Protein AF-A0A935SVA5-F1 (afdb_monomer)

pLDDT: mean 91.68, std 7.23, range [55.34, 98.62]

Secondary structure (DSSP, 8-state):
-HHHHHHHHTT--HHHHHHHH---HHHHHHHHHHHTT--HHHHHHHHHHHHHHHHHHHHHHHHHHHHHHHHHHHHHH-

Mean predicted aligned error: 6.37 Å

Nearest PDB structures (foldseek):
  7r3e-assembly1_B  TM=8.195E-01  e=1.069E+00  Pseudomonas aeruginosa PAO1
  6fal-assembly1_A  TM=6.458E-01  e=2.441E+00  Escherichia coli
  3g1c-assembly1_A-2  TM=7.849E-01  e=3.001E+00  Lachnospira eligens ATCC 27750
  1tro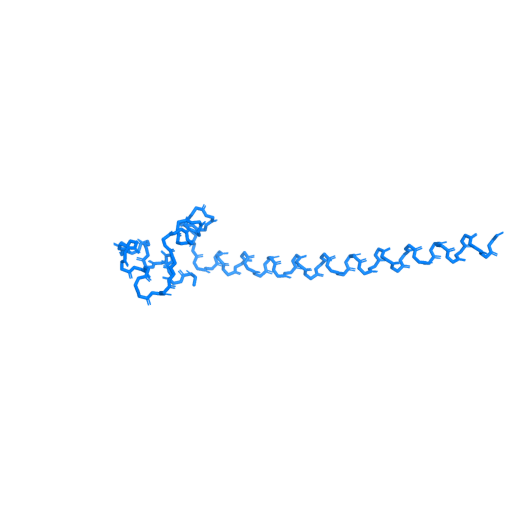-assembly2_G  TM=6.206E-01  e=3.689E+00  Escherichia coli str. K-12 substr. W3110

Solvent-accessible surface area (backbone atoms only — not comparable to full-atom values): 4522 Å² total; per-residue (Å²): 107,72,66,58,53,50,44,42,74,73,64,50,52,68,68,58,49,25,65,77,68,73,43,54,64,69,58,53,51,55,46,42,75,76,52,56,95,56,52,72,68,56,54,50,51,50,51,54,50,52,54,49,51,53,50,50,51,51,53,49,53,52,53,52,52,52,51,50,52,52,49,54,54,52,65,72,75,108

Radius of gyration: 21.56 Å; Cα contacts (8 Å, |Δi|>4): 30; chains: 1; bounding box: 44×22×61 Å

Sequence (78 aa):
MAGILKDFDNGKSAEEITRDHGVSKASLYKWRQRYGGMEATELKRIKELEEENARLKKMYANLAMELDTAKYVIEKKL

Structure (mmCIF, N/CA/C/O backbone):
data_AF-A0A935SVA5-F1
#
_entry.id   AF-A0A935SVA5-F1
#
loop_
_atom_site.group_PDB
_atom_site.id
_atom_site.type_symbol
_atom_site.label_atom_id
_atom_site.label_alt_id
_atom_site.label_comp_id
_atom_site.label_asym_id
_atom_site.label_entity_id
_atom_site.label_seq_id
_atom_site.pdbx_PDB_ins_code
_atom_site.Cartn_x
_atom_site.Cartn_y
_atom_site.Cartn_z
_atom_site.occupancy
_atom_site.B_iso_or_equiv
_atom_site.auth_seq_id
_atom_site.auth_comp_id
_atom_site.auth_asym_id
_atom_site.auth_atom_id
_atom_site.pdbx_PDB_model_num
ATOM 1 N N . MET A 1 1 ? -13.179 3.980 5.572 1.00 78.19 1 MET A N 1
ATOM 2 C CA . MET A 1 1 ? -11.918 3.406 6.087 1.00 78.19 1 MET A CA 1
ATOM 3 C C . MET A 1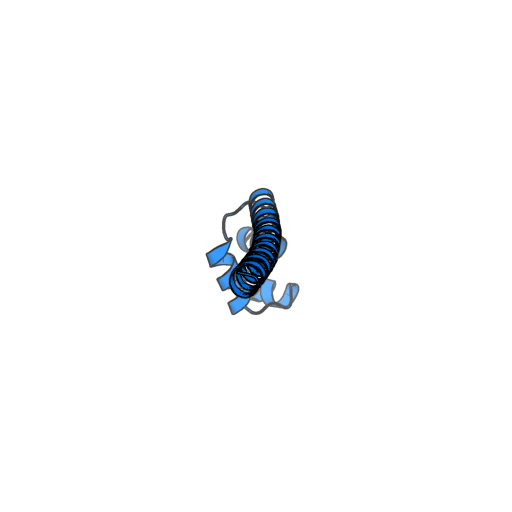 1 ? -11.299 4.248 7.200 1.00 78.19 1 MET A C 1
ATOM 5 O O . MET A 1 1 ? -11.393 3.827 8.336 1.00 78.19 1 MET A O 1
ATOM 9 N N . ALA A 1 2 ? -10.743 5.439 6.938 1.00 82.69 2 ALA A N 1
ATOM 10 C CA . ALA A 1 2 ? -10.150 6.273 8.000 1.00 82.69 2 ALA A CA 1
ATOM 11 C C . ALA A 1 2 ? -11.125 6.569 9.163 1.00 82.69 2 ALA A C 1
ATOM 13 O O . ALA A 1 2 ? -10.760 6.422 10.321 1.00 82.69 2 ALA A O 1
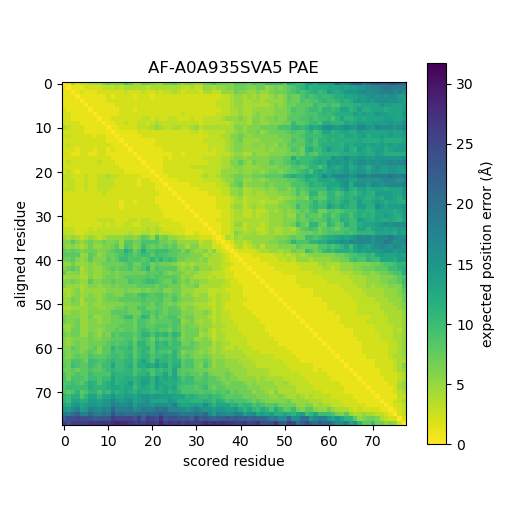ATOM 14 N N . GLY A 1 3 ? -12.398 6.863 8.860 1.00 87.19 3 GLY A N 1
ATOM 15 C CA . GLY A 1 3 ? -13.434 7.034 9.891 1.00 87.19 3 GLY A CA 1
ATOM 16 C C . GLY A 1 3 ? -13.732 5.774 10.718 1.00 87.19 3 GLY A C 1
ATOM 17 O O . GLY A 1 3 ? -14.075 5.891 11.881 1.00 87.19 3 GLY A O 1
ATOM 18 N N . ILE A 1 4 ? -13.531 4.578 10.152 1.00 91.00 4 ILE A N 1
ATOM 19 C CA . ILE A 1 4 ? -13.736 3.292 10.842 1.00 91.00 4 ILE A CA 1
ATOM 20 C C . ILE A 1 4 ? -12.652 3.086 11.908 1.00 91.00 4 ILE A C 1
ATOM 22 O O . ILE A 1 4 ? -12.952 2.659 13.017 1.00 91.00 4 ILE A O 1
ATOM 26 N N . LEU A 1 5 ? -11.393 3.403 11.579 1.00 89.00 5 LEU A N 1
ATOM 27 C CA . LEU A 1 5 ? -10.289 3.329 12.544 1.00 89.00 5 LEU A CA 1
ATOM 28 C C . LEU A 1 5 ? -10.429 4.398 13.617 1.00 89.00 5 LEU A C 1
ATOM 30 O O . LEU A 1 5 ? -10.284 4.081 14.785 1.00 89.00 5 LEU A O 1
ATOM 34 N N . LYS A 1 6 ? -10.823 5.619 13.238 1.00 89.00 6 LYS A N 1
ATOM 35 C CA . LYS A 1 6 ? -11.081 6.690 14.203 1.00 89.00 6 LYS A CA 1
ATOM 36 C C . LYS A 1 6 ? -12.194 6.327 15.191 1.00 89.00 6 LYS A C 1
ATOM 38 O O . LYS A 1 6 ? -12.060 6.588 16.377 1.00 89.00 6 LYS A O 1
ATOM 43 N N . ASP A 1 7 ? -13.277 5.712 14.720 1.00 91.19 7 ASP A N 1
ATOM 44 C CA . ASP A 1 7 ? -14.349 5.201 15.582 1.00 91.19 7 ASP A CA 1
ATOM 45 C C . ASP A 1 7 ? -13.830 4.157 16.583 1.00 91.19 7 ASP A C 1
ATOM 47 O O . ASP A 1 7 ? -14.209 4.183 17.753 1.00 91.19 7 ASP A O 1
ATOM 51 N N . PHE A 1 8 ? -12.930 3.276 16.136 1.00 89.94 8 PHE A N 1
ATOM 52 C CA . PHE A 1 8 ? -12.266 2.297 16.996 1.00 89.94 8 PHE A CA 1
ATOM 53 C C . PHE A 1 8 ? -11.338 2.964 18.021 1.00 89.94 8 PHE A C 1
ATOM 55 O O . PHE A 1 8 ? -11.391 2.630 19.202 1.00 89.94 8 PHE A O 1
ATOM 62 N N . ASP A 1 9 ? -10.509 3.917 17.591 1.00 87.94 9 ASP A N 1
ATOM 63 C CA . ASP A 1 9 ? -9.565 4.644 18.450 1.00 87.94 9 ASP A CA 1
ATOM 64 C C . ASP A 1 9 ? -10.295 5.523 19.482 1.00 87.94 9 ASP A C 1
ATOM 66 O O . ASP A 1 9 ? -9.827 5.689 20.606 1.00 87.94 9 ASP A O 1
ATOM 70 N N . ASN A 1 10 ? -11.499 5.998 19.143 1.00 91.19 10 ASN A N 1
ATOM 71 C CA . ASN A 1 10 ? -12.423 6.670 20.061 1.00 91.19 10 ASN A CA 1
ATOM 72 C C . ASN A 1 10 ? -13.142 5.707 21.030 1.00 91.19 10 ASN A C 1
ATOM 74 O O . ASN A 1 10 ? -13.972 6.149 21.824 1.00 91.19 10 ASN A O 1
ATOM 78 N N . GLY A 1 11 ? -12.856 4.403 20.968 1.00 91.12 11 GLY A N 1
ATOM 79 C CA . GLY A 1 11 ? -13.340 3.407 21.922 1.00 91.12 11 GLY A CA 1
ATOM 80 C C . GLY A 1 11 ? -14.630 2.681 21.540 1.00 91.12 11 GLY A C 1
ATOM 81 O O . GLY A 1 11 ? -15.146 1.940 22.377 1.00 91.12 11 GLY A O 1
ATOM 82 N N . LYS A 1 12 ? -15.159 2.834 20.314 1.00 95.44 12 LYS A N 1
ATOM 83 C CA . LYS A 1 12 ? -16.288 1.995 19.873 1.00 95.44 12 LYS A CA 1
ATOM 84 C C . LYS A 1 12 ? -15.867 0.528 19.779 1.00 95.44 12 LYS A C 1
ATOM 86 O O . LYS A 1 12 ? -14.767 0.205 19.324 1.00 95.44 12 LYS A O 1
ATOM 91 N N . SER A 1 13 ? -16.772 -0.373 20.155 1.00 95.69 13 SER A N 1
ATOM 92 C CA . SER A 1 13 ? -16.539 -1.812 20.031 1.00 95.69 13 SER A CA 1
ATOM 93 C C . SER A 1 13 ? -16.483 -2.254 18.566 1.00 95.69 13 SER A C 1
ATOM 95 O O . SER A 1 13 ? -17.064 -1.633 17.668 1.00 95.69 13 SER A O 1
ATOM 97 N N . ALA A 1 14 ? -15.802 -3.375 18.309 1.00 94.56 14 ALA A N 1
ATOM 98 C CA . ALA A 1 14 ? -15.754 -3.957 16.973 1.00 94.56 14 ALA A CA 1
ATOM 99 C C . ALA A 1 14 ? -17.167 -4.291 16.464 1.00 94.56 14 ALA A C 1
ATOM 101 O O . ALA A 1 14 ? -17.459 -4.091 15.290 1.00 94.56 14 ALA A O 1
ATOM 102 N N . GLU A 1 15 ? -18.052 -4.761 17.344 1.00 96.62 15 GLU A N 1
ATOM 103 C CA . GLU A 1 15 ? -19.451 -5.081 17.065 1.00 96.62 15 GLU A CA 1
ATOM 104 C C . GLU A 1 15 ? -20.223 -3.864 16.547 1.00 96.62 15 GLU A C 1
ATOM 106 O O . GLU A 1 15 ? -20.844 -3.945 15.483 1.00 96.62 15 GLU A O 1
ATOM 111 N N . GLU A 1 16 ? -20.143 -2.732 17.250 1.00 96.19 16 GLU A N 1
ATOM 112 C CA . GLU A 1 16 ? -20.790 -1.481 16.840 1.00 96.19 16 GLU A CA 1
ATOM 113 C C . GLU A 1 16 ? -20.273 -1.015 15.485 1.00 96.19 16 GLU A C 1
ATOM 115 O O . GLU A 1 16 ? -21.057 -0.735 14.586 1.00 96.19 16 GLU A O 1
ATOM 120 N N . ILE A 1 17 ? -18.955 -1.033 15.293 1.00 95.94 17 ILE A N 1
ATOM 121 C CA . ILE A 1 17 ? -18.338 -0.602 14.039 1.00 95.94 17 ILE A CA 1
ATOM 122 C C . ILE A 1 17 ? -18.768 -1.493 12.872 1.00 95.94 17 ILE A C 1
ATOM 124 O O . ILE A 1 17 ? -19.065 -0.991 11.787 1.00 95.94 17 ILE A O 1
ATOM 1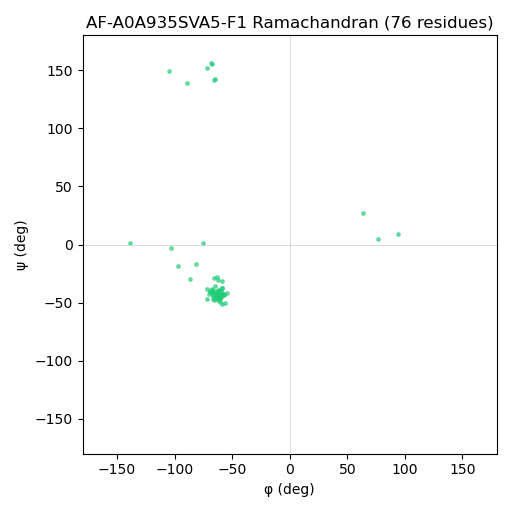28 N N . THR A 1 18 ? -18.820 -2.813 13.071 1.00 95.31 18 THR A N 1
ATOM 129 C CA . THR A 1 18 ? -19.269 -3.728 12.015 1.00 95.31 18 THR A CA 1
ATOM 130 C C . THR A 1 18 ? -20.730 -3.522 11.633 1.00 95.31 18 THR A C 1
ATOM 132 O O . THR A 1 18 ? -21.062 -3.618 10.452 1.00 95.31 18 THR A O 1
ATOM 135 N N . ARG A 1 19 ? -21.586 -3.191 12.606 1.00 95.88 19 ARG A N 1
ATOM 136 C CA . ARG A 1 19 ? -23.002 -2.887 12.380 1.00 95.88 19 ARG A CA 1
ATOM 137 C C . ARG A 1 19 ? -23.187 -1.541 11.680 1.00 95.88 19 ARG A C 1
ATOM 139 O O . ARG A 1 19 ? -23.931 -1.474 10.710 1.00 95.88 19 ARG A O 1
ATOM 146 N N . ASP A 1 20 ? -22.496 -0.504 12.145 1.00 95.44 20 ASP A N 1
ATOM 147 C CA . ASP A 1 20 ? -22.653 0.871 11.658 1.00 95.44 20 ASP A CA 1
ATOM 148 C C . ASP A 1 20 ? -22.066 1.053 10.249 1.00 95.44 20 ASP A C 1
ATOM 150 O O . ASP A 1 20 ? -22.639 1.751 9.415 1.00 95.44 20 ASP A O 1
ATOM 154 N N . HIS A 1 21 ? -20.924 0.415 9.964 1.00 94.06 21 HIS A N 1
ATOM 155 C CA . HIS A 1 21 ? -20.195 0.589 8.699 1.00 94.06 21 HIS A CA 1
ATOM 156 C C . HIS A 1 21 ? -20.380 -0.571 7.713 1.00 94.06 21 HIS A C 1
ATOM 158 O O . HIS A 1 21 ? -19.834 -0.521 6.611 1.00 94.06 21 HIS A O 1
ATOM 164 N N . GLY A 1 22 ? -21.106 -1.629 8.092 1.00 94.06 22 GLY A N 1
ATOM 165 C CA . GLY A 1 22 ? -21.355 -2.792 7.230 1.00 94.06 22 GLY A CA 1
ATOM 166 C C . GLY A 1 22 ? -20.089 -3.568 6.850 1.00 94.06 22 GLY A C 1
ATOM 167 O O . GLY A 1 22 ? -20.025 -4.185 5.788 1.00 94.06 22 GLY A O 1
ATOM 168 N N . VAL A 1 23 ? -19.052 -3.517 7.689 1.00 94.38 23 VAL A N 1
ATOM 169 C CA . VAL A 1 23 ? -17.766 -4.192 7.452 1.00 94.38 23 VAL A CA 1
ATOM 170 C C . VAL A 1 23 ? -17.633 -5.429 8.328 1.00 94.38 23 VAL A C 1
ATOM 172 O O . VAL A 1 23 ? -18.142 -5.474 9.440 1.00 94.38 23 VAL A O 1
ATOM 175 N N . SER A 1 24 ? -16.911 -6.446 7.857 1.00 95.25 24 SER A N 1
ATOM 176 C CA . SER A 1 24 ? -16.616 -7.615 8.692 1.00 95.25 24 SER A CA 1
ATOM 177 C C . SER A 1 24 ? -15.590 -7.284 9.785 1.00 95.25 24 SER A C 1
ATOM 179 O O . SER A 1 24 ? -14.692 -6.461 9.577 1.00 95.25 24 SER A O 1
ATOM 181 N N . LYS A 1 25 ? -15.647 -7.995 10.923 1.00 94.50 25 LYS A N 1
ATOM 182 C CA . LYS A 1 25 ? -14.631 -7.871 11.989 1.00 94.50 25 LYS A CA 1
ATOM 183 C C . LYS A 1 25 ? -13.234 -8.209 11.466 1.00 94.50 25 LYS A C 1
ATOM 185 O O . LYS A 1 25 ? -12.263 -7.552 11.823 1.00 94.50 25 LYS A O 1
ATOM 190 N N . ALA A 1 26 ? -13.132 -9.196 10.573 1.00 95.44 26 ALA A N 1
ATOM 191 C 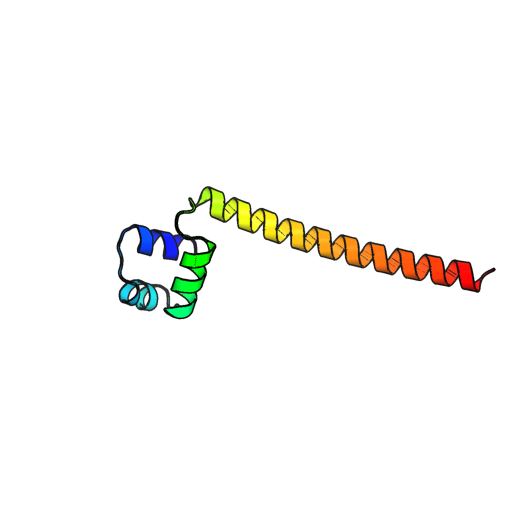CA . ALA A 1 26 ? -11.870 -9.576 9.947 1.00 95.44 26 ALA A CA 1
ATOM 192 C C . ALA A 1 26 ? -11.258 -8.423 9.133 1.00 95.44 26 ALA A C 1
ATOM 194 O O . ALA A 1 26 ? -10.058 -8.168 9.238 1.00 95.44 26 ALA A O 1
ATOM 195 N N . SER A 1 27 ? -12.073 -7.698 8.357 1.00 93.88 27 SER A N 1
ATOM 196 C CA . SER A 1 27 ? -11.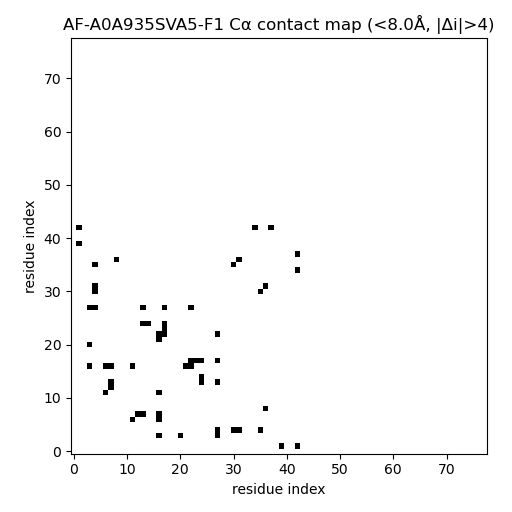625 -6.507 7.624 1.00 93.88 27 SER A CA 1
ATOM 197 C C . SER A 1 27 ? -11.177 -5.403 8.583 1.00 93.88 27 SER A C 1
ATOM 199 O O . SER A 1 27 ? -10.096 -4.848 8.397 1.00 93.88 27 SER A O 1
ATOM 201 N N . LEU A 1 28 ? -11.958 -5.143 9.639 1.00 93.00 28 LEU A N 1
ATOM 202 C CA . LEU A 1 28 ? -11.630 -4.154 10.668 1.00 93.00 28 LEU A CA 1
ATOM 203 C C . LEU A 1 28 ? -10.264 -4.426 11.313 1.00 93.00 28 LEU A C 1
ATOM 205 O O . LEU A 1 28 ? -9.413 -3.538 11.343 1.00 93.00 28 LEU A O 1
ATOM 209 N N . TYR A 1 29 ? -10.014 -5.656 11.769 1.00 92.88 29 TYR A N 1
ATOM 210 C CA . TYR A 1 29 ? -8.733 -6.006 12.389 1.00 92.88 29 TYR A CA 1
ATOM 211 C C . TYR A 1 29 ? -7.563 -5.975 11.405 1.00 92.88 29 TYR A C 1
ATOM 213 O O . TYR A 1 29 ? -6.502 -5.474 11.768 1.00 92.88 29 TYR A O 1
ATOM 221 N N . LYS A 1 30 ? -7.743 -6.433 10.157 1.00 93.00 30 LYS A N 1
ATOM 222 C CA . LYS A 1 30 ? -6.703 -6.310 9.116 1.00 93.00 30 LYS A CA 1
ATOM 223 C C . LYS A 1 30 ? -6.295 -4.860 8.905 1.00 93.00 30 LYS A C 1
ATOM 225 O O . LYS A 1 30 ? -5.114 -4.545 8.781 1.00 93.00 30 LYS A O 1
ATOM 230 N N . TRP A 1 31 ? -7.274 -3.968 8.867 1.00 90.75 31 TRP A N 1
ATOM 231 C CA . TRP A 1 31 ? -6.997 -2.557 8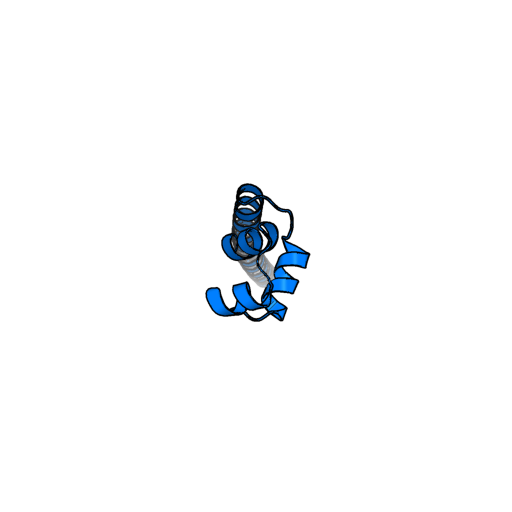.726 1.00 90.75 31 TRP A CA 1
ATOM 232 C C . TRP A 1 31 ? -6.343 -1.950 9.961 1.00 90.75 31 TRP A C 1
ATOM 234 O O . TRP A 1 31 ? -5.410 -1.172 9.809 1.00 90.75 31 TRP A O 1
ATOM 244 N N . ARG A 1 32 ? -6.776 -2.330 11.166 1.00 89.25 32 ARG A N 1
ATOM 245 C CA . ARG A 1 32 ? -6.145 -1.881 12.413 1.00 89.25 32 ARG A CA 1
ATOM 246 C C . ARG A 1 32 ? -4.692 -2.343 12.508 1.00 89.25 32 ARG A C 1
ATOM 248 O O . ARG A 1 32 ? -3.837 -1.570 12.908 1.00 89.25 32 ARG A O 1
ATOM 255 N N . GLN A 1 33 ? -4.397 -3.573 12.095 1.00 89.38 33 GLN A N 1
ATOM 256 C CA . GLN A 1 33 ? -3.029 -4.087 12.054 1.00 89.38 33 GLN A CA 1
ATOM 257 C C . GLN A 1 33 ? -2.144 -3.281 11.096 1.00 89.38 33 GLN A C 1
ATOM 259 O O . GLN A 1 33 ? -0.975 -3.052 11.383 1.00 89.38 33 GLN A O 1
ATOM 264 N N . ARG A 1 34 ? -2.692 -2.877 9.946 1.00 85.81 34 ARG A N 1
ATOM 265 C CA . ARG A 1 34 ? -1.925 -2.202 8.893 1.00 85.81 34 ARG A CA 1
ATOM 266 C C . ARG A 1 34 ? -1.826 -0.686 9.077 1.00 85.81 34 ARG A C 1
ATOM 268 O O . ARG A 1 34 ? -0.858 -0.094 8.617 1.00 85.81 34 ARG A O 1
ATOM 275 N N . TYR A 1 35 ? -2.828 -0.075 9.698 1.00 86.62 35 TYR A N 1
ATOM 276 C CA . TYR A 1 35 ? -3.012 1.375 9.705 1.00 86.62 35 TYR A CA 1
ATOM 277 C C . TYR A 1 35 ? -3.449 1.951 11.063 1.00 86.62 35 TYR A C 1
ATOM 279 O O . TYR A 1 35 ? -3.729 3.143 11.155 1.00 86.62 35 TYR A O 1
ATOM 287 N N . GLY A 1 36 ? -3.600 1.127 12.102 1.00 83.25 36 GLY A N 1
ATOM 288 C CA . GLY A 1 36 ? -4.006 1.595 13.428 1.00 83.25 36 GLY A CA 1
ATOM 289 C C . 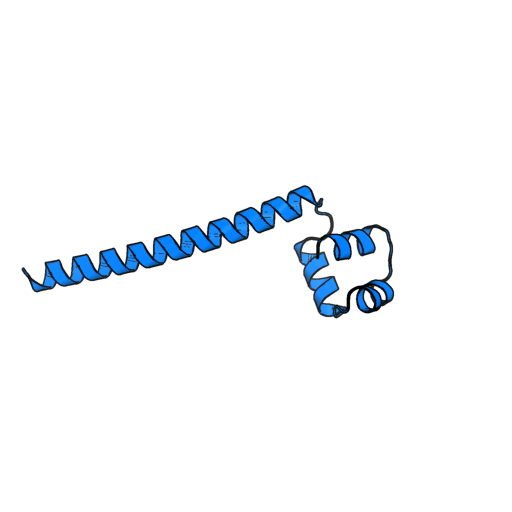GLY A 1 36 ? -2.944 2.499 14.053 1.00 83.25 36 GLY A C 1
ATOM 290 O O . GLY A 1 36 ? -1.752 2.243 13.899 1.00 83.25 36 GLY A O 1
ATOM 291 N N . GLY A 1 37 ? -3.383 3.549 14.751 1.00 78.81 37 GLY A N 1
ATOM 292 C CA . GLY A 1 37 ? -2.488 4.546 15.347 1.00 78.81 37 GLY A CA 1
ATOM 293 C C . GLY A 1 37 ? -1.892 5.553 14.357 1.00 78.81 37 GLY A C 1
ATOM 294 O O . GLY A 1 37 ? -1.061 6.354 14.768 1.00 78.81 37 GLY A O 1
ATOM 295 N N . MET A 1 38 ? -2.297 5.520 13.080 1.00 84.25 38 MET A N 1
ATOM 296 C CA . MET A 1 38 ? -1.949 6.551 12.098 1.00 84.25 38 MET A CA 1
ATOM 297 C C . MET A 1 38 ? -2.984 7.674 12.097 1.00 84.25 38 MET A C 1
ATOM 299 O O . MET A 1 38 ? -4.193 7.425 12.072 1.00 84.25 38 MET A O 1
ATOM 303 N N . GLU A 1 39 ? -2.509 8.909 12.003 1.00 81.12 39 GLU A N 1
ATOM 304 C CA . GLU A 1 39 ? -3.360 10.076 11.819 1.00 81.12 39 GLU A CA 1
ATOM 305 C C . GLU A 1 39 ? -4.017 10.088 10.430 1.00 81.12 39 GLU A C 1
ATOM 307 O O . GLU A 1 39 ? -3.526 9.524 9.444 1.00 81.12 39 GLU A O 1
ATOM 312 N N . ALA A 1 40 ? -5.146 10.792 10.310 1.00 77.19 40 ALA A N 1
ATOM 313 C CA . ALA A 1 40 ? -5.883 10.883 9.045 1.00 77.19 40 ALA A CA 1
ATOM 314 C C . ALA A 1 40 ? -5.034 11.466 7.894 1.00 77.19 40 ALA A C 1
ATOM 316 O O . ALA A 1 40 ? -5.219 11.096 6.730 1.00 77.19 40 ALA A O 1
ATOM 317 N N . THR A 1 41 ? -4.098 12.362 8.213 1.00 79.88 41 THR A N 1
ATOM 318 C CA . THR A 1 41 ? -3.136 12.951 7.270 1.00 79.88 41 THR A CA 1
ATOM 319 C C . THR A 1 41 ? -2.108 11.930 6.782 1.00 79.88 41 THR A C 1
ATOM 321 O O . THR A 1 41 ? -1.825 11.884 5.584 1.00 79.88 41 THR A O 1
ATOM 324 N N . GLU A 1 42 ? -1.608 11.063 7.663 1.00 86.75 42 GLU A N 1
ATOM 325 C CA . GLU A 1 42 ? -0.682 9.978 7.317 1.00 86.75 42 GLU A CA 1
ATOM 326 C C . GLU A 1 42 ? -1.369 8.933 6.433 1.00 86.75 42 GLU A C 1
ATOM 328 O O . GLU A 1 42 ? -0.846 8.553 5.384 1.00 86.75 42 GLU A O 1
ATOM 333 N N . LEU A 1 43 ? -2.601 8.550 6.782 1.00 84.81 43 LEU A N 1
ATOM 334 C CA . LEU A 1 43 ? -3.439 7.662 5.973 1.00 84.81 43 LEU A CA 1
ATOM 335 C C . LEU A 1 43 ? -3.683 8.205 4.561 1.00 84.81 43 LEU A C 1
ATOM 337 O O . LEU A 1 43 ? -3.640 7.451 3.585 1.00 84.81 43 LEU A O 1
ATOM 341 N N . LYS A 1 44 ? -3.950 9.511 4.441 1.00 86.38 44 LYS A N 1
ATOM 342 C CA . LYS A 1 44 ? -4.112 10.173 3.141 1.00 86.38 44 LYS A CA 1
ATOM 343 C C . LYS A 1 44 ? -2.814 10.106 2.339 1.00 86.38 44 LYS A C 1
ATOM 345 O O . LYS A 1 44 ? -2.845 9.711 1.176 1.00 86.38 44 LYS A O 1
ATOM 350 N N . ARG A 1 45 ? -1.679 10.413 2.973 1.00 91.06 45 ARG A N 1
ATOM 351 C CA . ARG A 1 45 ? -0.367 10.380 2.322 1.00 91.06 45 ARG A CA 1
ATOM 352 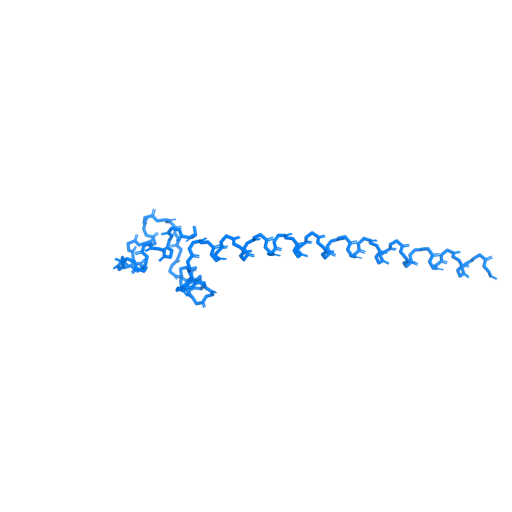C C . ARG A 1 45 ? 0.004 8.982 1.829 1.00 91.06 45 ARG A C 1
ATOM 354 O O . ARG A 1 45 ? 0.516 8.852 0.721 1.00 91.06 45 ARG A O 1
ATOM 361 N N . ILE A 1 46 ? -0.279 7.940 2.610 1.00 90.31 46 ILE A N 1
ATOM 362 C CA . ILE A 1 46 ? -0.043 6.548 2.201 1.00 90.31 46 ILE A CA 1
ATOM 363 C C . ILE A 1 46 ? -0.850 6.206 0.950 1.00 90.31 46 ILE A C 1
ATOM 365 O O . ILE A 1 46 ? -0.286 5.658 0.009 1.00 90.31 46 ILE A O 1
ATOM 369 N N . LYS A 1 47 ? -2.138 6.566 0.901 1.00 88.31 47 LYS A N 1
ATOM 370 C CA . LYS A 1 47 ? -2.970 6.312 -0.285 1.00 88.31 47 LYS A CA 1
ATOM 371 C C . LYS A 1 47 ? -2.448 7.017 -1.531 1.00 88.31 47 LYS A C 1
ATOM 373 O O . LYS A 1 47 ? -2.352 6.392 -2.580 1.00 88.31 47 LYS A O 1
ATOM 378 N N . GLU A 1 48 ? -2.072 8.288 -1.407 1.00 94.62 48 GLU A N 1
ATOM 379 C CA . GLU A 1 48 ? -1.482 9.048 -2.515 1.00 94.62 48 GLU A CA 1
ATOM 380 C C . GLU A 1 48 ? -0.197 8.383 -3.029 1.00 94.62 48 GLU A C 1
ATOM 382 O O . GLU A 1 48 ? 0.002 8.261 -4.235 1.00 94.62 48 GLU A O 1
ATOM 387 N N . LEU A 1 49 ? 0.658 7.905 -2.119 1.00 96.62 49 LEU A N 1
ATOM 388 C CA . LEU A 1 49 ? 1.882 7.188 -2.476 1.00 96.62 49 LEU A CA 1
ATOM 389 C C . LEU A 1 49 ? 1.597 5.821 -3.114 1.00 96.62 49 LEU A C 1
ATOM 391 O O . LEU A 1 49 ? 2.293 5.436 -4.051 1.00 96.62 49 LEU A O 1
ATOM 395 N N . GLU A 1 50 ? 0.589 5.087 -2.638 1.00 94.56 50 GLU A N 1
ATOM 396 C CA . GLU A 1 50 ? 0.163 3.817 -3.238 1.00 94.56 50 GLU A CA 1
ATOM 397 C C . GLU A 1 50 ? -0.363 4.025 -4.670 1.00 94.56 50 GLU A C 1
ATOM 399 O O . GLU A 1 50 ? 0.013 3.276 -5.576 1.00 94.56 50 GLU A O 1
ATOM 404 N N . GLU A 1 51 ? -1.166 5.067 -4.901 1.00 97.06 51 GLU A N 1
ATOM 405 C CA . GLU A 1 51 ? -1.682 5.435 -6.226 1.00 97.06 51 GLU A CA 1
ATOM 406 C C . GLU A 1 51 ? -0.578 5.896 -7.183 1.00 97.06 51 GLU A C 1
ATOM 408 O O . GLU A 1 51 ? -0.571 5.515 -8.358 1.00 97.06 51 GLU A O 1
ATOM 413 N N . GLU A 1 52 ? 0.362 6.707 -6.700 1.00 98.12 52 GLU A N 1
ATOM 414 C CA . GLU A 1 52 ? 1.493 7.165 -7.505 1.00 98.12 52 GLU A CA 1
ATOM 415 C C . GLU A 1 52 ? 2.419 5.997 -7.862 1.00 98.12 52 GLU A C 1
ATOM 417 O O . GLU A 1 52 ? 2.781 5.818 -9.022 1.00 98.12 52 GLU A O 1
ATOM 422 N N . ASN A 1 53 ? 2.723 5.116 -6.906 1.00 98.38 53 ASN A N 1
ATOM 423 C CA . ASN A 1 53 ? 3.519 3.917 -7.164 1.00 98.38 53 ASN A CA 1
ATOM 424 C C . ASN A 1 53 ? 2.841 2.992 -8.191 1.00 98.38 53 ASN A C 1
ATOM 426 O O . ASN A 1 53 ? 3.504 2.445 -9.072 1.00 98.38 53 ASN A O 1
ATOM 430 N N . ALA A 1 54 ? 1.514 2.838 -8.131 1.00 98.38 54 ALA A N 1
ATOM 431 C CA . ALA A 1 54 ? 0.770 2.076 -9.132 1.00 98.38 54 ALA A CA 1
ATOM 432 C C . ALA A 1 54 ? 0.891 2.692 -10.539 1.00 98.38 54 ALA A C 1
ATOM 434 O O . ALA A 1 54 ? 1.118 1.965 -11.512 1.00 98.38 54 ALA A O 1
ATOM 435 N N . ARG A 1 55 ? 0.798 4.024 -10.651 1.00 98.44 55 ARG A N 1
ATOM 436 C CA . ARG A 1 55 ? 1.006 4.748 -11.915 1.00 98.44 55 ARG A CA 1
ATOM 437 C C . ARG A 1 55 ? 2.426 4.572 -12.446 1.00 98.44 55 ARG A C 1
ATOM 439 O O . ARG A 1 55 ? 2.588 4.190 -13.604 1.00 98.44 55 ARG A O 1
ATOM 446 N N . LEU A 1 56 ? 3.434 4.756 -11.597 1.00 98.62 56 LEU A N 1
ATOM 447 C CA . LEU A 1 56 ? 4.843 4.597 -11.962 1.00 98.62 56 LEU A CA 1
ATOM 448 C C . LEU A 1 56 ? 5.155 3.173 -12.433 1.00 98.62 56 LEU A C 1
ATOM 450 O O . LEU A 1 56 ? 5.786 2.997 -13.473 1.00 98.62 56 LEU A O 1
ATOM 454 N N . LYS A 1 57 ? 4.657 2.147 -11.733 1.00 98.50 57 LYS A N 1
ATOM 455 C CA . LYS A 1 57 ? 4.813 0.744 -12.154 1.00 98.50 57 LYS A CA 1
ATOM 456 C C . LYS A 1 57 ? 4.198 0.480 -13.525 1.00 98.50 57 LYS A C 1
ATOM 458 O O . LYS A 1 57 ? 4.810 -0.207 -14.337 1.00 98.50 57 LYS A O 1
ATOM 463 N N . LYS A 1 58 ? 3.014 1.040 -13.800 1.00 98.50 58 LYS A N 1
ATOM 464 C CA . LYS A 1 58 ? 2.363 0.915 -15.111 1.00 98.50 58 LYS A CA 1
ATOM 465 C C . LYS A 1 58 ? 3.185 1.587 -16.213 1.00 98.50 58 LYS A C 1
ATOM 467 O O . LYS A 1 58 ? 3.390 0.988 -17.263 1.00 98.50 58 LYS A O 1
ATOM 472 N N . MET A 1 59 ? 3.675 2.802 -15.970 1.00 98.44 59 MET A N 1
ATOM 473 C CA . MET A 1 59 ? 4.531 3.513 -16.926 1.00 98.44 59 MET A CA 1
ATOM 474 C C . MET A 1 59 ? 5.819 2.742 -17.211 1.00 98.44 59 MET A C 1
ATOM 476 O O . MET A 1 59 ? 6.190 2.579 -18.369 1.00 98.44 59 MET A O 1
ATOM 480 N N . TYR A 1 60 ? 6.465 2.222 -16.166 1.00 98.38 60 TYR A N 1
ATOM 481 C CA . TYR A 1 60 ? 7.669 1.413 -16.308 1.00 98.38 60 TYR A CA 1
ATOM 482 C C . TYR A 1 60 ? 7.414 0.145 -17.128 1.00 98.38 60 TYR A C 1
ATOM 484 O O . TYR A 1 60 ? 8.178 -0.144 -18.042 1.00 98.38 60 TYR A O 1
ATOM 492 N N . ALA A 1 61 ? 6.330 -0.586 -16.847 1.00 98.44 61 ALA A N 1
ATOM 493 C CA . ALA A 1 61 ? 5.975 -1.783 -17.606 1.00 98.44 61 ALA A CA 1
ATOM 494 C C . ALA A 1 61 ? 5.766 -1.475 -19.098 1.00 98.44 61 ALA A C 1
ATOM 496 O O . ALA A 1 61 ? 6.305 -2.183 -19.944 1.00 98.44 61 ALA A O 1
ATOM 497 N N . ASN A 1 62 ? 5.057 -0.388 -19.421 1.00 98.06 62 ASN A N 1
ATOM 498 C CA . ASN A 1 62 ? 4.862 0.040 -20.807 1.00 98.06 62 ASN A CA 1
ATOM 499 C C . ASN A 1 62 ? 6.197 0.361 -21.498 1.00 98.06 62 ASN A C 1
ATOM 501 O O . ASN A 1 62 ? 6.469 -0.168 -22.571 1.00 98.06 62 ASN A O 1
ATOM 505 N N . LEU A 1 63 ? 7.057 1.162 -20.856 1.00 98.31 63 LEU A N 1
ATOM 506 C CA . LEU A 1 63 ? 8.377 1.507 -21.399 1.00 98.31 63 LEU A CA 1
ATOM 507 C C . LEU A 1 63 ? 9.268 0.273 -21.578 1.00 98.31 63 LEU A C 1
ATOM 509 O O . LEU A 1 63 ? 9.981 0.164 -22.572 1.00 98.31 63 LEU A O 1
ATOM 513 N N . ALA A 1 64 ? 9.228 -0.668 -20.634 1.00 98.12 64 ALA A N 1
ATOM 514 C CA . ALA A 1 64 ? 9.978 -1.913 -20.731 1.00 98.12 64 ALA A CA 1
ATOM 515 C C . ALA A 1 64 ? 9.520 -2.754 -21.934 1.00 98.12 64 ALA A C 1
ATOM 517 O O . ALA A 1 64 ? 10.363 -3.280 -22.657 1.00 98.12 64 ALA A O 1
ATOM 518 N N . MET A 1 65 ? 8.209 -2.835 -22.188 1.00 97.94 65 MET A N 1
ATOM 519 C CA . MET A 1 65 ? 7.657 -3.538 -23.354 1.00 97.94 65 MET A CA 1
ATOM 520 C C . MET A 1 65 ? 8.020 -2.854 -24.680 1.00 97.94 65 MET A C 1
ATOM 522 O O . MET A 1 65 ? 8.367 -3.531 -25.650 1.00 97.94 65 MET A O 1
ATOM 526 N N . GLU A 1 66 ? 7.971 -1.521 -24.734 1.00 97.12 66 GLU A N 1
ATOM 527 C CA . GLU A 1 66 ? 8.395 -0.752 -25.912 1.00 97.12 66 GLU A CA 1
ATOM 528 C C . GLU A 1 66 ? 9.884 -0.958 -26.207 1.00 97.12 66 GLU A C 1
ATOM 530 O O . GLU A 1 66 ? 10.265 -1.190 -27.356 1.00 97.12 66 GLU A O 1
ATOM 535 N N . LEU A 1 67 ? 10.725 -0.936 -25.168 1.00 97.19 67 LEU A N 1
ATOM 536 C CA . LEU A 1 67 ? 12.158 -1.179 -25.295 1.00 97.19 67 LEU A CA 1
ATOM 537 C C . LEU A 1 67 ? 12.457 -2.595 -25.798 1.00 97.19 67 LEU A C 1
ATOM 539 O O . LEU A 1 67 ? 13.304 -2.760 -26.674 1.00 97.19 67 LEU A O 1
ATOM 543 N N . ASP A 1 68 ? 11.780 -3.603 -25.250 1.00 96.81 68 ASP A N 1
ATOM 544 C CA . ASP A 1 68 ? 11.934 -4.997 -25.672 1.00 96.81 68 ASP A CA 1
ATOM 545 C C . ASP A 1 68 ? 11.560 -5.174 -27.151 1.00 96.81 68 ASP A C 1
ATOM 547 O O . ASP A 1 68 ? 12.332 -5.710 -27.947 1.00 96.81 68 ASP A O 1
ATOM 551 N N . THR A 1 69 ? 10.434 -4.581 -27.557 1.00 96.19 69 THR A N 1
ATOM 552 C CA . THR A 1 69 ? 9.988 -4.568 -28.956 1.00 96.19 69 THR A CA 1
ATOM 553 C C . THR A 1 69 ? 11.011 -3.882 -29.865 1.00 96.19 69 THR A C 1
ATOM 555 O O . THR A 1 69 ? 11.343 -4.401 -30.933 1.00 96.19 69 THR A O 1
ATOM 558 N N . ALA A 1 70 ? 11.544 -2.728 -29.453 1.00 95.50 70 ALA A N 1
ATOM 559 C CA . ALA A 1 70 ? 12.544 -1.997 -30.225 1.00 95.50 70 ALA A CA 1
ATOM 560 C C . ALA A 1 70 ? 13.831 -2.815 -30.410 1.00 95.50 70 ALA A C 1
ATOM 562 O O . ALA A 1 70 ? 14.351 -2.888 -31.525 1.00 95.50 70 ALA A O 1
ATOM 563 N N . LYS A 1 71 ? 14.313 -3.475 -29.349 1.00 95.88 71 LYS A N 1
ATOM 564 C CA . LYS A 1 71 ? 15.482 -4.364 -29.415 1.00 95.88 71 LYS A CA 1
ATOM 565 C C . LYS A 1 71 ? 15.249 -5.533 -30.364 1.00 95.88 71 LYS A C 1
ATOM 567 O O . LYS A 1 71 ? 16.067 -5.739 -31.254 1.00 95.88 71 LYS A O 1
ATOM 572 N N . TYR A 1 72 ? 14.110 -6.216 -30.250 1.00 95.06 72 TYR A N 1
ATOM 573 C CA . TYR A 1 72 ? 13.757 -7.322 -31.141 1.00 95.06 72 TYR A CA 1
ATOM 574 C C . TYR A 1 72 ? 13.747 -6.898 -32.618 1.00 95.06 72 TYR A C 1
ATOM 576 O O . TYR A 1 72 ? 14.263 -7.608 -33.480 1.00 95.06 72 TYR A O 1
ATOM 584 N N . VAL A 1 73 ? 13.196 -5.720 -32.932 1.00 95.06 73 VAL A N 1
ATOM 585 C CA . VAL A 1 73 ? 13.184 -5.193 -34.307 1.00 95.06 73 VAL A CA 1
ATOM 586 C C . VAL A 1 73 ? 14.594 -4.877 -34.808 1.00 95.06 73 VAL A C 1
ATOM 588 O O . VAL A 1 73 ? 14.881 -5.135 -35.975 1.00 95.06 73 VAL A O 1
ATOM 591 N N . ILE A 1 74 ? 15.465 -4.320 -33.963 1.00 93.56 74 ILE A N 1
ATOM 592 C CA . ILE A 1 74 ? 16.859 -4.027 -34.326 1.00 93.56 74 ILE A CA 1
ATOM 593 C C . ILE A 1 74 ? 17.625 -5.328 -34.586 1.00 93.56 74 ILE A C 1
ATOM 595 O O . ILE A 1 74 ? 18.260 -5.450 -35.629 1.00 93.56 74 ILE A O 1
ATOM 599 N N . GLU A 1 75 ? 17.505 -6.313 -33.695 1.00 92.44 75 GLU A N 1
ATOM 600 C CA . GLU A 1 75 ? 18.150 -7.627 -33.832 1.00 92.44 75 GLU A CA 1
ATOM 601 C C . GLU A 1 75 ? 17.680 -8.400 -35.067 1.00 92.44 75 GLU A C 1
ATOM 603 O O . GLU A 1 75 ? 18.446 -9.163 -35.635 1.00 92.44 75 GLU A O 1
ATOM 608 N N . LYS A 1 76 ? 16.430 -8.211 -35.504 1.00 85.56 76 LYS A N 1
ATOM 609 C CA . LYS A 1 76 ? 15.877 -8.849 -36.713 1.00 85.56 76 LYS A CA 1
ATOM 610 C C . LYS A 1 76 ? 16.259 -8.145 -38.017 1.00 85.56 76 LYS A C 1
ATOM 612 O O . LYS A 1 76 ? 16.019 -8.705 -39.085 1.00 85.56 76 LYS A O 1
ATOM 617 N N . LYS A 1 77 ? 16.730 -6.896 -37.946 1.00 71.62 77 LYS A N 1
ATOM 618 C CA . LYS A 1 77 ? 17.110 -6.078 -39.112 1.00 71.62 77 LYS A CA 1
ATOM 619 C C . LYS A 1 77 ? 18.612 -6.103 -39.405 1.00 71.62 77 LYS A C 1
ATOM 621 O O . LYS A 1 77 ? 18.990 -5.710 -40.507 1.00 71.62 77 LYS A O 1
ATOM 626 N N . LEU A 1 78 ? 19.427 -6.502 -38.431 1.00 55.34 78 LEU A N 1
ATOM 627 C CA . LEU A 1 78 ? 20.852 -6.810 -38.577 1.00 55.34 78 LEU A CA 1
ATOM 628 C C . LEU A 1 78 ? 21.038 -8.300 -38.883 1.00 55.34 78 LEU A C 1
ATOM 630 O O . LEU A 1 78 ? 22.041 -8.614 -39.558 1.00 55.34 78 LEU A O 1
#

Foldseek 3Di:
DLVLLVCVVVPDDLVVSCVVVVDDSVVSVVCCVVCHPHDPVRVVVVVVVVVVVVVVVVVVVVVVVVVVVVVVVVVVVD